Protein AF-A0A2T5VGS4-F1 (afdb_monomer)

pLDDT: mean 74.61, std 20.42, range [39.97, 97.94]

Solvent-accessible surface area (backbone atoms only — not comparable to full-atom values): 2965 Å² total; per-residue (Å²): 132,58,70,65,60,55,52,52,51,53,52,53,50,51,53,50,50,50,53,53,49,48,51,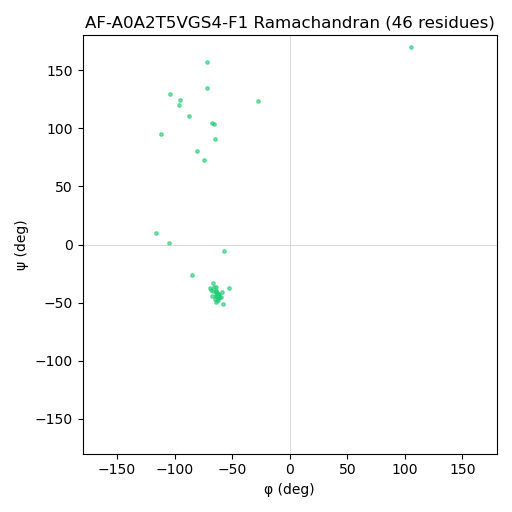50,50,52,53,48,45,64,72,72,43,61,61,68,56,82,48,100,86,52,87,47,77,64,83,134

Structure (mmCIF, N/CA/C/O backbone):
data_AF-A0A2T5VGS4-F1
#
_entry.id   AF-A0A2T5VGS4-F1
#
loop_
_atom_site.group_PDB
_atom_site.id
_atom_site.type_symbol
_atom_site.label_atom_id
_atom_site.label_alt_id
_atom_site.label_comp_id
_atom_site.label_asym_id
_atom_site.label_entity_id
_atom_site.label_seq_id
_atom_site.pdbx_PDB_ins_code
_atom_site.Cartn_x
_atom_site.Cartn_y
_atom_site.Cartn_z
_atom_site.occupancy
_atom_site.B_iso_or_equiv
_atom_site.auth_seq_id
_atom_site.auth_comp_id
_atom_site.auth_asym_id
_atom_site.auth_atom_id
_atom_site.pdbx_PDB_model_num
ATOM 1 N N . MET A 1 1 ? 17.520 -3.742 -14.376 1.00 64.06 1 MET A N 1
ATOM 2 C CA . MET A 1 1 ? 16.071 -3.576 -14.116 1.00 64.06 1 MET A CA 1
ATOM 3 C C . MET A 1 1 ? 15.462 -2.806 -15.271 1.00 64.06 1 MET A C 1
ATOM 5 O O . MET A 1 1 ? 15.964 -1.739 -15.601 1.00 64.06 1 MET A O 1
ATOM 9 N N . ASN A 1 2 ? 14.445 -3.367 -15.923 1.00 82.81 2 ASN A N 1
ATOM 10 C CA . ASN A 1 2 ? 13.747 -2.684 -17.009 1.00 82.81 2 AS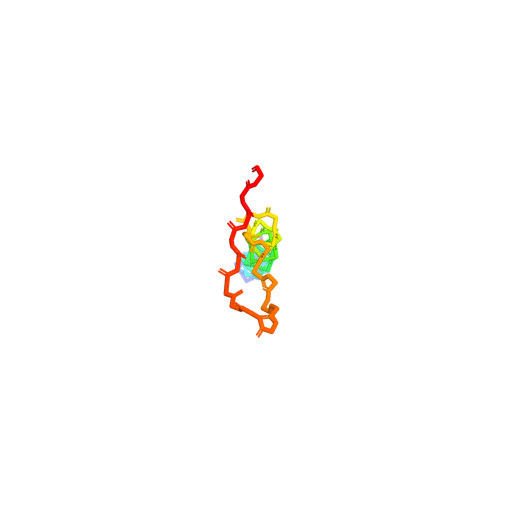N A CA 1
ATOM 11 C C . ASN A 1 2 ? 12.895 -1.545 -16.418 1.00 82.81 2 ASN A C 1
ATOM 13 O O . ASN A 1 2 ? 12.213 -1.767 -15.415 1.00 82.81 2 ASN A O 1
ATOM 17 N N . ARG A 1 3 ? 12.926 -0.343 -17.011 1.00 84.06 3 ARG A N 1
ATOM 18 C CA . ARG A 1 3 ? 12.149 0.820 -16.530 1.00 84.06 3 ARG A CA 1
ATOM 19 C C . ARG A 1 3 ? 10.667 0.473 -16.375 1.00 84.06 3 ARG A C 1
ATOM 21 O O . ARG A 1 3 ? 10.058 0.858 -15.384 1.00 84.06 3 ARG A O 1
ATOM 28 N N . ASN A 1 4 ? 10.130 -0.345 -17.278 1.00 91.50 4 ASN A N 1
ATOM 29 C CA . ASN A 1 4 ? 8.736 -0.786 -17.234 1.00 91.50 4 ASN A CA 1
ATOM 30 C C . ASN A 1 4 ? 8.419 -1.665 -16.017 1.00 91.50 4 ASN A C 1
ATOM 32 O O . ASN A 1 4 ? 7.341 -1.541 -15.449 1.00 91.50 4 ASN A O 1
ATOM 36 N N . ALA A 1 5 ? 9.353 -2.518 -15.587 1.00 93.12 5 ALA A N 1
ATOM 37 C CA . ALA A 1 5 ? 9.154 -3.363 -14.408 1.00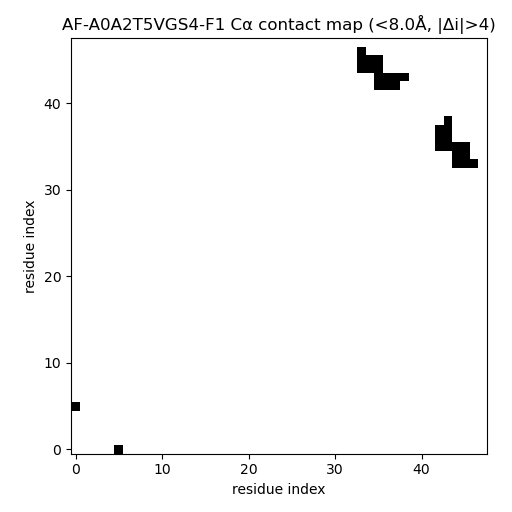 93.12 5 ALA A CA 1
ATOM 38 C C . ALA A 1 5 ? 9.126 -2.526 -13.121 1.00 93.12 5 ALA A C 1
ATOM 40 O O . ALA A 1 5 ? 8.325 -2.786 -12.229 1.00 93.12 5 ALA A O 1
ATOM 41 N N . LEU A 1 6 ? 9.965 -1.487 -13.050 1.00 94.38 6 LEU A N 1
ATOM 42 C CA . LEU A 1 6 ? 9.979 -0.564 -11.917 1.00 94.38 6 LEU A CA 1
ATOM 43 C C . LEU A 1 6 ? 8.683 0.255 -11.861 1.00 94.38 6 LEU A C 1
ATOM 45 O O . LEU A 1 6 ? 8.078 0.365 -10.800 1.00 94.38 6 LEU A O 1
ATOM 49 N N . VAL A 1 7 ? 8.214 0.766 -13.002 1.00 95.19 7 VAL A N 1
ATOM 50 C CA . VAL A 1 7 ? 6.940 1.501 -13.084 1.00 95.19 7 VAL A CA 1
ATOM 51 C C . VAL A 1 7 ? 5.755 0.608 -12.708 1.00 95.19 7 VAL A C 1
ATOM 53 O O . VAL A 1 7 ? 4.901 1.033 -11.933 1.00 95.19 7 VAL A O 1
ATOM 56 N N . ALA A 1 8 ? 5.722 -0.639 -13.187 1.00 95.31 8 ALA A N 1
ATOM 57 C CA . ALA A 1 8 ? 4.681 -1.598 -12.824 1.00 95.31 8 ALA A CA 1
ATOM 58 C C . ALA A 1 8 ? 4.670 -1.887 -11.315 1.00 95.31 8 ALA A C 1
ATOM 60 O O . ALA A 1 8 ? 3.608 -1.889 -10.697 1.00 95.31 8 ALA A O 1
ATOM 61 N N . LEU A 1 9 ? 5.846 -2.059 -10.704 1.00 96.12 9 LEU A N 1
ATOM 62 C CA . LEU A 1 9 ? 5.964 -2.271 -9.264 1.00 96.12 9 LEU A CA 1
ATOM 63 C C . LEU A 1 9 ? 5.431 -1.073 -8.467 1.00 96.12 9 LEU A C 1
ATOM 65 O O . LEU A 1 9 ? 4.662 -1.255 -7.528 1.00 96.12 9 LEU A O 1
ATOM 69 N N . VAL A 1 10 ? 5.793 0.151 -8.859 1.00 96.62 10 VAL A N 1
ATOM 70 C CA . VAL A 1 10 ? 5.305 1.373 -8.200 1.00 96.62 10 VAL A CA 1
ATOM 71 C C . VAL A 1 10 ? 3.789 1.508 -8.336 1.00 96.62 10 VAL A C 1
ATOM 73 O O . VAL A 1 10 ? 3.124 1.840 -7.358 1.00 96.62 10 VAL A O 1
ATOM 76 N N . ALA A 1 11 ? 3.224 1.206 -9.508 1.00 97.19 11 ALA A N 1
ATOM 77 C CA . ALA A 1 11 ? 1.778 1.240 -9.715 1.00 97.19 11 ALA A CA 1
ATOM 78 C C . ALA A 1 11 ? 1.045 0.247 -8.797 1.00 97.19 11 ALA A C 1
ATOM 80 O O . ALA A 1 11 ? 0.066 0.613 -8.149 1.00 97.19 11 ALA A O 1
ATOM 81 N N . VAL A 1 12 ? 1.553 -0.984 -8.679 1.00 97.81 12 VAL A N 1
ATOM 82 C CA . VAL A 1 12 ? 0.996 -1.998 -7.769 1.00 97.81 12 VAL A CA 1
ATOM 83 C C . VAL A 1 12 ? 1.068 -1.530 -6.315 1.00 97.81 12 VAL A C 1
ATOM 85 O O . VAL A 1 12 ? 0.081 -1.632 -5.586 1.00 97.81 12 VAL A O 1
ATOM 88 N N . LEU A 1 13 ? 2.205 -0.968 -5.897 1.00 97.69 13 LEU A N 1
ATOM 89 C CA . LEU A 1 13 ? 2.380 -0.452 -4.538 1.00 97.69 13 LEU A CA 1
ATOM 90 C C . LEU A 1 13 ? 1.440 0.720 -4.235 1.00 97.69 13 LEU A C 1
ATOM 92 O O . LEU A 1 13 ? 0.878 0.776 -3.144 1.00 97.69 13 LEU A O 1
ATOM 96 N N . ALA A 1 14 ? 1.228 1.623 -5.193 1.00 97.81 14 ALA A N 1
ATOM 97 C CA . ALA A 1 14 ? 0.313 2.750 -5.035 1.00 97.81 14 ALA A CA 1
ATOM 98 C C . ALA A 1 14 ? -1.141 2.286 -4.853 1.00 97.81 14 ALA A C 1
ATOM 100 O O . ALA A 1 14 ? -1.830 2.768 -3.954 1.00 97.81 14 ALA A O 1
ATOM 101 N N . VAL A 1 15 ? -1.591 1.314 -5.655 1.00 97.94 15 VAL A N 1
ATOM 102 C CA . VAL A 1 15 ? -2.936 0.731 -5.522 1.00 97.94 15 VAL A CA 1
ATOM 103 C C . VAL A 1 15 ? -3.094 0.042 -4.169 1.00 97.94 15 VAL A C 1
ATOM 105 O O . VAL A 1 15 ? -4.064 0.311 -3.461 1.00 97.94 15 VAL A O 1
ATOM 108 N N . ALA A 1 16 ? -2.119 -0.783 -3.772 1.00 97.19 16 ALA A N 1
ATOM 109 C CA . ALA A 1 16 ? -2.140 -1.463 -2.482 1.00 97.19 16 ALA A CA 1
ATOM 110 C C . ALA A 1 16 ? -2.229 -0.454 -1.325 1.00 97.19 16 ALA A C 1
ATOM 112 O O . ALA A 1 16 ? -3.139 -0.542 -0.499 1.00 97.19 16 ALA A O 1
ATOM 113 N N . ALA A 1 17 ? -1.354 0.554 -1.303 1.00 96.94 17 ALA A N 1
ATOM 114 C CA . ALA A 1 17 ? -1.356 1.593 -0.277 1.00 96.94 17 ALA A CA 1
ATOM 115 C C . ALA A 1 17 ? -2.687 2.360 -0.220 1.00 96.94 17 ALA A C 1
ATOM 117 O O . ALA A 1 17 ? -3.197 2.603 0.872 1.00 96.94 17 ALA A O 1
ATOM 118 N N . GLY A 1 18 ? -3.285 2.683 -1.372 1.00 96.56 18 GLY A N 1
ATOM 119 C CA . GLY A 1 18 ? -4.600 3.321 -1.440 1.00 96.56 18 GLY A CA 1
ATOM 120 C C . GLY A 1 18 ? -5.704 2.451 -0.837 1.00 96.56 18 GLY A C 1
ATOM 121 O O . GLY A 1 18 ? -6.465 2.923 0.005 1.00 96.56 18 GLY A O 1
ATOM 122 N N . THR A 1 19 ? -5.758 1.166 -1.201 1.00 95.62 19 THR A N 1
ATOM 123 C CA . THR A 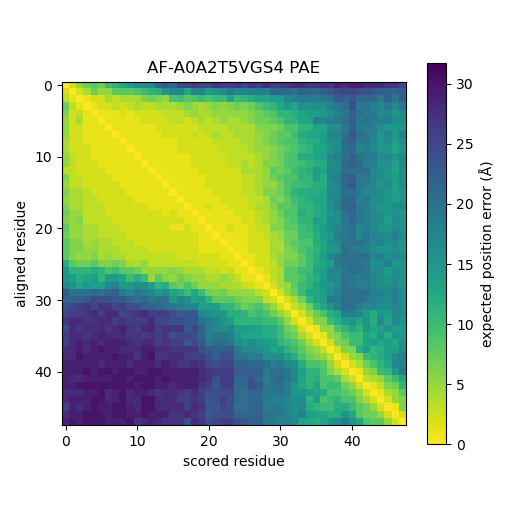1 19 ? -6.759 0.233 -0.657 1.00 95.62 19 THR A CA 1
ATOM 124 C C . THR A 1 19 ? -6.599 0.002 0.842 1.00 95.62 19 THR A C 1
ATOM 126 O O . THR A 1 19 ? -7.573 0.109 1.583 1.00 95.62 19 THR A O 1
ATOM 129 N N . PHE A 1 20 ? -5.376 -0.247 1.318 1.00 95.19 20 PHE A N 1
ATOM 130 C CA . PHE A 1 20 ? -5.114 -0.451 2.743 1.00 95.19 20 PHE A CA 1
ATOM 131 C C . PHE A 1 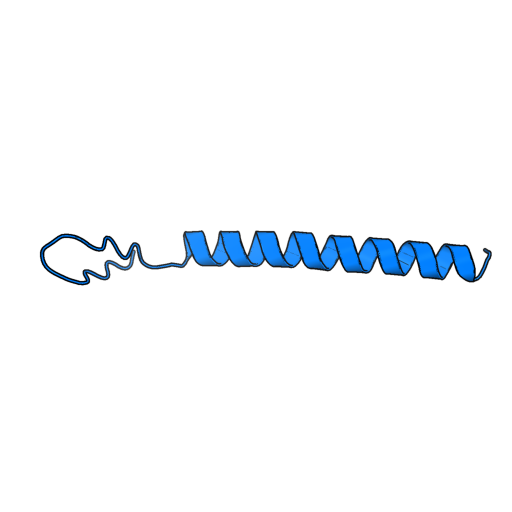20 ? -5.345 0.827 3.549 1.00 95.19 20 PHE A C 1
ATOM 133 O O . PHE A 1 20 ? -5.936 0.766 4.623 1.00 95.19 20 PHE A O 1
ATOM 140 N N . GLY A 1 21 ? -4.940 1.984 3.024 1.00 92.94 21 GLY A N 1
ATOM 141 C CA . GLY A 1 21 ? -5.200 3.280 3.642 1.00 92.94 21 GLY A CA 1
ATOM 142 C C . GLY A 1 21 ? -6.695 3.580 3.745 1.00 92.94 21 GLY A C 1
ATOM 143 O O . GLY A 1 21 ? -7.149 4.018 4.799 1.00 92.94 21 GLY A O 1
ATOM 144 N N . TYR A 1 22 ? -7.470 3.284 2.696 1.00 91.44 22 TYR A N 1
ATOM 145 C CA . TYR A 1 22 ? -8.924 3.449 2.703 1.00 91.44 22 TYR A CA 1
ATOM 146 C C . TYR A 1 22 ? -9.600 2.529 3.721 1.00 91.44 22 TYR A C 1
ATOM 148 O O . TYR A 1 22 ? -10.378 3.006 4.543 1.00 91.44 22 TYR A O 1
ATOM 156 N N . LEU A 1 23 ? -9.265 1.235 3.721 1.00 90.25 23 LEU A N 1
ATOM 157 C CA . LEU A 1 23 ? -9.809 0.275 4.687 1.00 90.25 23 LEU A CA 1
ATOM 158 C C . LEU A 1 23 ? -9.465 0.673 6.123 1.00 90.25 23 LEU A C 1
ATOM 160 O O . LEU A 1 23 ? -10.337 0.698 6.986 1.00 90.25 23 LEU A O 1
ATOM 164 N N . TYR A 1 24 ? -8.215 1.061 6.372 1.00 88.69 24 TYR A N 1
ATOM 165 C CA . TYR A 1 24 ? -7.774 1.514 7.685 1.00 88.69 24 TYR A CA 1
ATOM 166 C C . TYR A 1 24 ? -8.481 2.800 8.129 1.00 88.69 24 TYR A C 1
ATOM 168 O O . TYR A 1 24 ? -8.870 2.928 9.290 1.00 88.69 24 TYR A O 1
ATOM 176 N N . TYR A 1 25 ? -8.683 3.747 7.211 1.00 85.19 25 TYR A N 1
ATOM 177 C CA . TYR A 1 25 ? -9.440 4.967 7.473 1.00 85.19 25 TYR A CA 1
ATOM 178 C C . TYR A 1 25 ? -10.907 4.661 7.787 1.00 85.19 25 TYR A C 1
ATOM 180 O O . TYR A 1 25 ? -11.447 5.188 8.758 1.00 85.19 25 TYR A O 1
ATOM 188 N N . GLN A 1 26 ? -11.533 3.765 7.023 1.00 81.44 26 GLN A N 1
ATOM 189 C CA . GLN A 1 26 ? -12.905 3.324 7.244 1.00 81.44 26 GLN A CA 1
ATOM 190 C C . GLN A 1 26 ? -13.050 2.592 8.584 1.00 81.44 26 GLN A C 1
ATOM 192 O O . GLN A 1 26 ? -14.016 2.818 9.303 1.00 81.44 26 GLN A O 1
ATOM 197 N N . GLU A 1 27 ? -12.098 1.736 8.954 1.00 78.06 27 GLU A N 1
ATOM 198 C CA . GLU A 1 27 ? -12.110 1.028 10.237 1.00 78.06 27 GLU A CA 1
ATOM 199 C C . GLU A 1 27 ? -11.897 1.990 11.414 1.00 78.0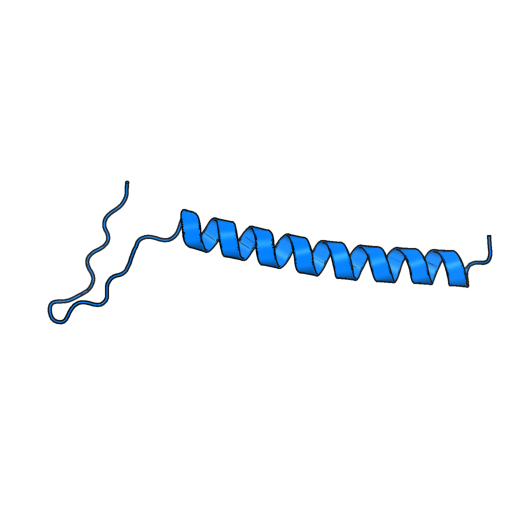6 27 GLU A C 1
ATOM 201 O O . GLU A 1 27 ? -12.567 1.889 12.441 1.00 78.06 27 GLU A O 1
ATOM 206 N N . ARG A 1 28 ? -11.010 2.981 11.259 1.00 69.25 28 ARG A N 1
ATOM 207 C CA . ARG A 1 28 ? -10.835 4.065 12.234 1.00 69.25 28 ARG A CA 1
ATOM 208 C C . ARG A 1 28 ? -12.108 4.890 12.371 1.00 69.25 28 ARG A C 1
ATOM 210 O O . ARG A 1 28 ? -12.509 5.159 13.496 1.00 69.25 28 ARG A O 1
ATOM 217 N N . GLN A 1 29 ? -12.768 5.254 11.276 1.00 63.19 29 GLN A N 1
ATOM 218 C CA . GLN A 1 29 ? -14.051 5.952 11.345 1.00 63.19 29 GLN A CA 1
ATOM 219 C C . GLN A 1 29 ? -15.150 5.098 11.980 1.00 63.19 29 GLN A C 1
ATOM 221 O O . GLN A 1 29 ? -15.931 5.626 12.753 1.00 63.19 29 GLN A O 1
ATOM 226 N N . GLN A 1 30 ? -15.184 3.787 11.738 1.00 58.06 30 GLN A N 1
ATOM 227 C CA . GLN A 1 30 ? -16.136 2.890 12.401 1.00 58.06 30 GLN A CA 1
ATOM 228 C C . GLN A 1 30 ? -15.879 2.765 13.910 1.00 58.06 30 GLN A C 1
ATOM 230 O O . GLN A 1 30 ? -16.822 2.625 14.678 1.00 58.06 30 GLN A O 1
ATOM 235 N N . LYS A 1 31 ? -14.617 2.841 14.355 1.00 55.47 31 LYS A N 1
ATOM 236 C CA . LYS A 1 31 ? -14.256 2.792 15.787 1.00 55.47 31 LYS A CA 1
ATOM 237 C C . LYS A 1 31 ? -14.341 4.147 16.496 1.00 55.47 31 LYS A C 1
ATOM 239 O O . LYS A 1 31 ? -14.509 4.176 17.708 1.00 55.47 31 LYS A O 1
ATOM 244 N N . THR A 1 32 ? -14.191 5.249 15.760 1.00 54.19 32 THR A N 1
ATOM 245 C CA . THR A 1 32 ? -14.218 6.633 16.289 1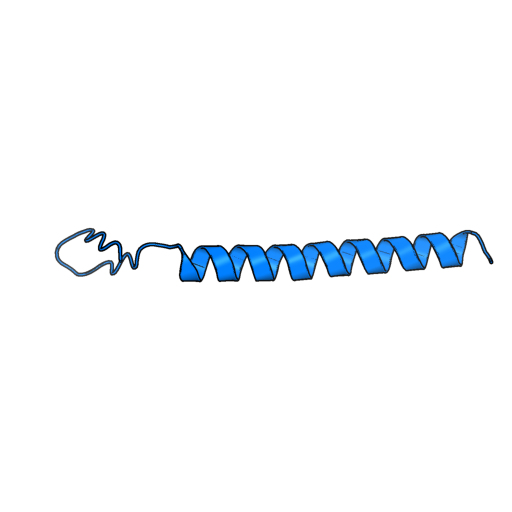.00 54.19 32 THR A CA 1
ATOM 246 C C . THR A 1 32 ? -15.533 7.351 15.958 1.00 54.19 32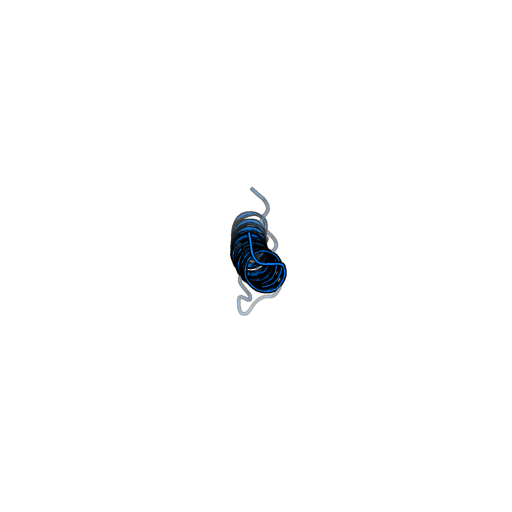 THR A C 1
ATOM 248 O O . THR A 1 32 ? -15.704 8.527 16.269 1.00 54.19 32 THR A O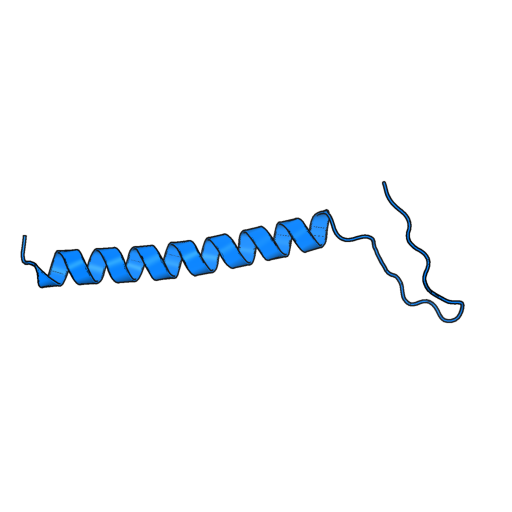 1
ATOM 251 N N . GLY A 1 33 ? -16.452 6.661 15.287 1.00 49.62 33 GLY A N 1
ATOM 252 C CA . GLY A 1 33 ? -17.772 7.142 14.931 1.00 49.62 33 GLY A CA 1
ATOM 253 C C . GLY A 1 33 ? -18.716 6.845 16.076 1.00 49.62 33 GLY A C 1
ATOM 254 O O . GLY A 1 33 ? -19.015 5.690 16.357 1.00 49.62 33 GLY A O 1
ATOM 255 N N . ILE A 1 34 ? -19.152 7.908 16.739 1.00 54.78 34 ILE A N 1
ATOM 256 C CA . ILE A 1 34 ? -20.369 7.969 17.543 1.00 54.78 34 ILE A CA 1
ATOM 257 C C . ILE A 1 34 ? -21.395 6.960 17.002 1.00 54.78 34 ILE A C 1
ATOM 259 O O . ILE A 1 34 ? -21.748 7.018 15.822 1.00 54.78 34 ILE A O 1
ATOM 263 N N . GLN A 1 35 ? -21.861 6.041 17.849 1.00 49.81 35 GLN A N 1
ATOM 264 C CA . GLN A 1 35 ? -22.992 5.175 17.522 1.00 49.81 35 GLN A CA 1
ATOM 265 C C . GLN A 1 35 ? -24.226 6.067 17.375 1.00 49.81 35 GLN A C 1
ATOM 267 O O . GLN A 1 35 ? -24.897 6.375 18.352 1.00 49.81 35 GLN A O 1
ATOM 272 N N . ILE A 1 36 ? -24.496 6.549 16.162 1.00 54.84 36 ILE A N 1
ATOM 273 C CA . ILE A 1 36 ? -25.761 7.211 15.856 1.00 54.84 36 ILE A CA 1
ATOM 274 C C . ILE A 1 36 ? -26.772 6.090 15.619 1.00 54.84 36 ILE A C 1
ATOM 276 O O . ILE A 1 36 ? -27.044 5.698 14.484 1.00 54.84 36 ILE A O 1
ATOM 280 N N . GLU A 1 37 ? -27.295 5.533 16.708 1.00 51.53 37 GLU A N 1
ATOM 281 C CA . GLU A 1 37 ? -28.530 4.761 16.652 1.00 51.53 37 GLU A CA 1
ATOM 282 C C . GLU A 1 37 ? -29.654 5.741 16.309 1.00 51.53 37 GLU A C 1
ATOM 284 O O . GLU A 1 37 ? -30.078 6.560 17.125 1.00 51.53 37 GLU A O 1
ATOM 289 N N . MET A 1 38 ? -30.117 5.699 15.059 1.00 47.75 38 MET A N 1
ATOM 290 C CA . MET A 1 38 ? -31.310 6.423 14.629 1.00 47.75 38 MET A CA 1
ATOM 291 C C . MET A 1 38 ? -32.542 5.685 15.171 1.00 47.75 38 MET A C 1
ATOM 293 O O . MET A 1 38 ? -33.235 4.973 14.448 1.00 47.75 38 MET A O 1
ATOM 297 N N . GLY A 1 39 ? -32.755 5.793 16.482 1.00 51.84 39 GLY A N 1
ATOM 298 C CA . GLY A 1 39 ? -33.967 5.344 17.152 1.00 51.84 39 GLY A CA 1
ATOM 299 C C . GLY A 1 39 ? -35.143 6.265 16.829 1.00 51.84 39 GLY A C 1
ATOM 300 O O . GLY A 1 39 ? -34.965 7.438 16.498 1.00 51.84 39 GLY A O 1
ATOM 301 N N . ASN A 1 40 ? -36.356 5.731 16.962 1.00 50.50 40 ASN A N 1
ATOM 302 C CA . ASN A 1 40 ? -37.632 6.383 16.638 1.00 50.50 40 ASN A CA 1
ATOM 303 C C . ASN A 1 40 ? -37.899 7.720 17.384 1.00 50.50 40 ASN A C 1
ATOM 305 O O . ASN A 1 40 ? -38.891 8.376 17.081 1.00 50.50 40 ASN A O 1
ATOM 309 N N . ASP A 1 41 ? -37.028 8.116 18.322 1.00 54.28 41 ASP A N 1
ATOM 310 C CA . ASP A 1 41 ? -37.130 9.301 19.191 1.00 54.28 41 ASP A CA 1
ATOM 311 C C . ASP A 1 41 ? -36.016 10.359 18.979 1.00 54.28 41 ASP A C 1
ATOM 313 O O . ASP A 1 41 ? -35.924 11.332 19.726 1.00 54.28 41 ASP A O 1
ATOM 317 N N . GLY A 1 42 ? -35.196 10.239 17.927 1.00 53.62 42 GLY A N 1
ATOM 318 C CA . GLY A 1 42 ? -34.208 11.262 17.546 1.00 53.62 42 GLY A CA 1
ATOM 319 C C . GLY A 1 42 ? -32.749 10.922 17.882 1.00 53.62 42 GLY A C 1
ATOM 320 O O . GLY A 1 42 ? -32.446 9.921 18.525 1.00 53.62 42 GLY A O 1
ATOM 321 N N . LEU A 1 43 ? -31.829 11.746 17.361 1.00 52.97 43 LEU A N 1
ATOM 322 C CA . LEU A 1 43 ? -30.376 11.516 17.354 1.00 52.97 43 LEU A CA 1
ATOM 323 C C . LEU A 1 43 ? -29.784 11.537 18.777 1.00 52.97 43 LEU A C 1
ATOM 325 O O . LEU A 1 43 ? -29.562 12.613 19.330 1.00 52.97 43 LEU A O 1
ATOM 329 N N . SER A 1 44 ? -29.468 10.366 19.340 1.00 54.09 44 SER A N 1
ATOM 330 C CA . SER A 1 44 ? -28.648 10.253 20.553 1.00 54.09 44 SER A CA 1
ATOM 331 C C . SER A 1 44 ? -27.186 10.016 20.172 1.00 54.09 44 SER A C 1
ATOM 333 O O . SER A 1 44 ? -26.867 9.104 19.411 1.00 54.09 44 SER A O 1
ATOM 335 N N . VAL A 1 45 ? -26.297 10.877 20.667 1.00 51.34 45 VAL A N 1
ATOM 336 C CA . VAL A 1 45 ? -24.848 10.826 20.443 1.00 51.34 45 VAL A CA 1
ATOM 337 C C . VAL A 1 45 ? -24.196 10.481 21.776 1.00 51.34 45 VAL A C 1
ATOM 339 O O . VAL A 1 45 ? -23.953 11.365 22.595 1.00 51.34 45 VAL A O 1
ATOM 342 N N . GLU A 1 46 ? -23.918 9.198 22.009 1.00 49.91 46 GLU A N 1
ATOM 343 C CA . GLU A 1 46 ? -23.164 8.758 23.186 1.00 49.91 46 GLU A CA 1
ATOM 344 C C . GLU A 1 46 ? -21.680 8.594 22.820 1.00 49.91 46 GLU A C 1
ATOM 346 O O . GLU A 1 46 ? -21.317 7.855 21.902 1.00 49.91 46 GLU A O 1
ATOM 351 N N . THR A 1 47 ? -20.814 9.349 23.503 1.00 39.97 47 THR A N 1
ATOM 352 C CA . THR A 1 47 ? -19.347 9.306 23.356 1.00 39.97 47 THR A CA 1
ATOM 353 C C . THR A 1 47 ? -18.756 8.561 24.549 1.00 39.97 47 THR A C 1
ATOM 355 O O . THR A 1 47 ? -19.083 8.893 25.687 1.00 39.97 47 THR A O 1
ATOM 358 N N . LYS A 1 48 ? -17.898 7.566 24.294 1.00 43.31 48 LYS A N 1
ATOM 359 C CA . LYS A 1 48 ? -17.205 6.770 25.319 1.00 43.31 48 LYS A CA 1
ATOM 360 C C . LYS A 1 48 ? -15.762 7.220 25.509 1.00 43.31 48 LYS A C 1
ATOM 362 O O . LYS A 1 48 ? -15.135 7.601 24.496 1.00 43.31 48 LYS A O 1
#

Foldseek 3Di:
DDPVVVVVVVVVVVVVCVVVVVVVVVVVCVVQPFPQPCDPPDGDGDDD

Radius of gyration: 19.78 Å; Cα contacts (8 Å, |Δi|>4): 15; chains: 1; bounding box: 54×15×43 Å

Sequence (48 aa):
MNRNALVALVAVLAVAAGTFGYLYYQERQQKTGIQIEMGNDGLSVETK

Mean predicted aligned error: 12.47 Å

Organism: NCBI:txid665038

Secondary structure (DSSP, 8-state):
--HHHHHHHHHHHHHHHHHHHHHHHHHHHHHHS-EEE--TT--EEE--